Protein AF-A0A8T4R9Q6-F1 (afdb_monomer_lite)

Radius of gyration: 36.13 Å; chains: 1; bounding box: 85×81×86 Å

pLDDT: mean 73.88, std 20.67, range [33.75, 98.44]

Sequence (181 aa):
MKKTIVLLLLSLLLLTSIASAYPIKVMAPVNWEQKKWVVNLAQCSETDGGKNYFVRGTLALFDPLRSKQIHISDECTTSDGIPVRSCSGSNCGILEAYCGGTIGYTLDSNYLCPSGCKSGACLPENRKMSHLNACAGMCSTTQQTCELKCPSSRYVRGDCLTKCKSEGLKCRTMCPISARP

Structure (mmCIF, N/CA/C/O backbone):
data_AF-A0A8T4R9Q6-F1
#
_entry.id   AF-A0A8T4R9Q6-F1
#
loop_
_atom_site.group_PDB
_atom_site.id
_atom_site.type_symbol
_atom_site.label_atom_id
_atom_site.label_alt_id
_atom_site.label_comp_id
_atom_site.label_asym_id
_atom_site.label_entity_id
_atom_site.label_seq_id
_atom_site.pdbx_PDB_ins_code
_atom_site.Cartn_x
_atom_site.Cartn_y
_atom_site.Cartn_z
_atom_site.occupancy
_atom_site.B_iso_or_equiv
_atom_site.auth_seq_id
_atom_site.auth_comp_id
_atom_site.auth_asym_id
_atom_site.auth_atom_id
_atom_site.pdbx_PDB_model_num
ATOM 1 N N . MET A 1 1 ? 46.189 49.046 -48.411 1.00 61.66 1 MET A N 1
ATOM 2 C CA . MET A 1 1 ? 44.935 48.435 -48.913 1.00 61.66 1 MET A CA 1
ATOM 3 C C . MET A 1 1 ? 45.133 47.153 -49.725 1.00 61.66 1 MET A C 1
ATOM 5 O O . MET A 1 1 ? 44.418 46.202 -49.457 1.00 61.66 1 MET A O 1
ATOM 9 N N . LYS A 1 2 ? 46.095 47.049 -50.659 1.00 72.19 2 LYS A N 1
ATOM 10 C CA . LYS A 1 2 ? 46.236 45.836 -51.502 1.00 72.19 2 LYS A CA 1
ATOM 11 C C . LYS A 1 2 ? 46.629 44.548 -50.743 1.00 72.19 2 LYS A C 1
ATOM 13 O O . LYS A 1 2 ? 46.142 43.482 -51.086 1.00 72.19 2 LYS A O 1
ATOM 18 N N . LYS A 1 3 ? 47.446 44.633 -49.682 1.00 77.00 3 LYS A N 1
ATOM 19 C CA . LYS A 1 3 ? 47.889 43.455 -48.899 1.00 77.00 3 LYS A CA 1
ATOM 20 C C . LYS A 1 3 ? 46.781 42.837 -48.031 1.00 77.00 3 LYS A C 1
ATOM 22 O O . LYS A 1 3 ? 46.746 41.627 -47.856 1.00 77.00 3 LYS A O 1
ATOM 27 N N . THR A 1 4 ? 45.855 43.656 -47.533 1.00 82.88 4 THR A N 1
ATOM 28 C CA . THR A 1 4 ? 44.748 43.209 -46.674 1.00 82.88 4 THR A CA 1
ATOM 29 C C . THR A 1 4 ? 43.692 42.425 -47.456 1.00 82.88 4 THR A C 1
ATOM 31 O O . THR A 1 4 ? 43.155 41.449 -46.948 1.00 82.88 4 THR A O 1
ATOM 34 N N . ILE A 1 5 ? 43.450 42.797 -48.719 1.00 86.50 5 ILE A N 1
ATOM 35 C CA . ILE A 1 5 ? 42.515 42.088 -49.609 1.00 86.50 5 ILE A CA 1
ATOM 36 C C . ILE A 1 5 ? 43.054 40.696 -49.974 1.00 86.50 5 ILE A C 1
ATOM 38 O O . ILE A 1 5 ? 42.303 39.729 -49.973 1.00 86.50 5 ILE A O 1
ATOM 42 N N . VAL A 1 6 ? 44.364 40.569 -50.215 1.00 87.88 6 VAL A N 1
ATOM 43 C CA . VAL A 1 6 ? 44.997 39.275 -50.535 1.00 87.88 6 VAL A CA 1
ATOM 44 C C . VAL A 1 6 ? 44.910 38.296 -49.357 1.00 87.88 6 VAL A C 1
ATOM 46 O O . VAL A 1 6 ? 44.611 37.123 -49.561 1.00 87.88 6 VAL A O 1
ATOM 49 N N . LEU A 1 7 ? 45.091 38.778 -48.122 1.00 84.31 7 LEU A N 1
ATOM 50 C CA . LEU A 1 7 ? 44.941 37.959 -46.912 1.00 84.31 7 LEU A CA 1
ATOM 51 C C . LEU A 1 7 ? 43.495 37.488 -46.688 1.00 84.31 7 LEU A C 1
ATOM 53 O O . LEU A 1 7 ? 43.291 36.339 -46.305 1.00 84.31 7 LEU A O 1
ATOM 57 N N . LEU A 1 8 ? 42.503 38.338 -46.973 1.00 85.75 8 LEU A N 1
ATOM 58 C CA . LEU A 1 8 ? 41.085 37.970 -46.872 1.00 85.75 8 LEU A CA 1
ATOM 59 C C . LEU A 1 8 ? 40.654 36.959 -47.947 1.00 85.75 8 LEU A C 1
ATOM 61 O O . LEU A 1 8 ? 39.831 36.091 -47.677 1.00 85.75 8 LEU A O 1
ATOM 65 N N . LEU A 1 9 ? 41.220 37.032 -49.154 1.00 86.25 9 LEU A N 1
ATOM 66 C CA . LEU A 1 9 ? 40.933 36.054 -50.210 1.00 86.25 9 LEU A CA 1
ATOM 67 C C . LEU A 1 9 ? 41.574 34.687 -49.919 1.00 86.25 9 LEU A C 1
ATOM 69 O O . LEU A 1 9 ? 40.953 33.655 -50.166 1.00 86.25 9 LEU A O 1
ATOM 73 N N . LEU A 1 10 ? 42.778 34.664 -49.338 1.00 84.38 10 LEU A N 1
ATOM 74 C CA . LEU A 1 10 ? 43.451 33.425 -48.930 1.00 84.38 10 LEU A CA 1
ATOM 75 C C . LEU A 1 10 ? 42.734 32.715 -47.773 1.00 84.38 10 LEU A C 1
ATOM 77 O O . LEU A 1 10 ? 42.613 31.491 -47.799 1.00 84.38 10 LEU A O 1
ATOM 81 N N . SER A 1 11 ? 42.217 33.452 -46.784 1.00 81.50 11 SER A N 1
ATOM 82 C CA . SER A 1 11 ? 41.448 32.842 -45.691 1.00 81.50 11 SER A CA 1
ATOM 83 C C . SER A 1 11 ? 40.116 32.259 -46.175 1.00 81.50 11 SER A C 1
ATOM 85 O O . SER A 1 11 ? 39.726 31.179 -45.733 1.00 81.50 11 SER A O 1
ATOM 87 N N . LEU A 1 12 ? 39.452 32.906 -47.138 1.00 81.75 12 LEU A N 1
ATOM 88 C CA . LEU A 1 12 ? 38.204 32.410 -47.723 1.00 81.75 12 LEU A CA 1
ATOM 89 C C . LEU A 1 12 ? 38.413 31.126 -48.552 1.00 81.75 12 LEU A C 1
ATOM 91 O O . LEU A 1 12 ? 37.592 30.209 -48.503 1.00 81.75 12 LEU A O 1
ATOM 95 N N . LEU A 1 13 ? 39.537 31.018 -49.266 1.00 77.25 13 LEU A N 1
ATOM 96 C CA . LEU A 1 13 ? 39.900 29.810 -50.021 1.00 77.25 13 LEU A CA 1
ATOM 97 C C . LEU A 1 13 ? 40.244 28.620 -49.109 1.00 77.25 13 LEU A C 1
ATOM 99 O O . LEU A 1 13 ? 39.906 27.481 -49.429 1.00 77.25 13 LEU A O 1
ATOM 103 N N . LEU A 1 14 ? 40.847 28.868 -47.943 1.00 74.25 14 LEU A N 1
ATOM 104 C CA . LEU A 1 14 ? 41.122 27.815 -46.958 1.00 74.25 14 LEU A CA 1
ATOM 105 C C . LEU A 1 14 ? 39.841 27.278 -46.302 1.00 74.25 14 LEU A C 1
ATOM 107 O O . LEU A 1 14 ? 39.738 26.078 -46.062 1.00 74.25 14 LEU A O 1
ATOM 111 N N . LEU A 1 15 ? 38.840 28.130 -46.065 1.00 69.88 15 LEU A N 1
ATOM 112 C CA . LEU A 1 15 ? 37.571 27.707 -45.459 1.00 69.88 15 LEU A CA 1
ATOM 113 C C . LEU A 1 15 ? 36.703 26.863 -46.405 1.00 69.88 15 LEU A C 1
ATOM 115 O O . LEU A 1 15 ? 36.002 25.960 -45.953 1.00 69.88 15 LEU A O 1
ATOM 119 N N . THR A 1 16 ? 36.772 27.100 -47.716 1.00 66.19 16 THR A N 1
ATOM 120 C CA . THR A 1 16 ? 35.967 26.345 -48.697 1.00 66.19 16 THR A CA 1
ATOM 121 C C . THR A 1 16 ? 36.488 24.929 -48.965 1.00 66.19 16 THR A C 1
ATOM 123 O O . THR A 1 16 ? 35.706 24.070 -49.367 1.00 66.19 16 THR A O 1
ATOM 126 N N . SER A 1 17 ? 37.759 24.631 -48.667 1.00 62.22 17 SER A N 1
ATOM 127 C CA . SER A 1 17 ? 38.328 23.281 -48.847 1.00 62.22 17 SER A CA 1
ATOM 128 C C . SER A 1 17 ? 37.942 22.279 -47.749 1.00 62.22 17 SER A C 1
ATOM 130 O O . SER A 1 17 ? 38.074 21.076 -47.950 1.00 62.22 17 SER A O 1
ATOM 132 N N . ILE A 1 18 ? 37.448 22.735 -46.592 1.00 62.59 18 ILE A N 1
ATOM 133 C CA . ILE A 1 18 ? 37.135 21.848 -45.453 1.00 62.59 18 ILE A CA 1
ATOM 134 C C . ILE A 1 18 ? 35.724 21.236 -45.583 1.00 62.59 18 ILE A C 1
ATOM 136 O O . ILE A 1 18 ? 35.453 20.169 -45.036 1.00 62.59 18 ILE A O 1
ATOM 140 N N . ALA A 1 19 ? 34.823 21.858 -46.350 1.00 60.31 19 ALA A N 1
ATOM 141 C CA . ALA A 1 19 ? 33.429 21.416 -46.463 1.00 60.31 19 ALA A CA 1
ATOM 142 C C . ALA A 1 19 ? 33.213 20.204 -47.395 1.00 60.31 19 ALA A C 1
ATOM 144 O O . ALA A 1 19 ? 32.179 19.548 -47.302 1.00 60.31 19 ALA A O 1
ATOM 145 N N . SER A 1 20 ? 34.161 19.877 -48.280 1.00 62.22 20 SER A N 1
ATOM 146 C CA . SER A 1 20 ? 34.010 18.793 -49.266 1.00 62.22 20 SER A CA 1
ATOM 147 C C . SER A 1 20 ? 34.546 17.430 -48.806 1.00 62.22 20 SER A C 1
ATOM 149 O O . SER A 1 20 ? 34.313 16.430 -49.481 1.00 62.22 20 SER A O 1
ATOM 151 N N . ALA A 1 21 ? 35.232 17.358 -47.658 1.00 60.09 21 ALA A N 1
ATOM 152 C CA . ALA A 1 21 ? 35.882 16.132 -47.180 1.00 60.09 21 ALA A CA 1
ATOM 153 C C . ALA A 1 21 ? 35.006 15.249 -46.270 1.00 60.09 21 ALA A C 1
ATOM 155 O O . ALA A 1 21 ? 35.411 14.142 -45.915 1.00 60.09 21 ALA A O 1
ATOM 156 N N . TYR A 1 22 ? 33.803 15.698 -45.903 1.00 69.94 22 TYR A N 1
ATOM 157 C CA . TYR A 1 22 ? 32.900 14.936 -45.040 1.00 69.94 22 TYR A CA 1
ATOM 158 C C . TYR A 1 22 ? 31.642 14.552 -45.820 1.00 69.94 22 TYR A C 1
ATOM 160 O O . TYR A 1 22 ? 30.689 15.332 -45.857 1.00 69.94 22 TYR A O 1
ATOM 168 N N . PRO A 1 23 ? 31.591 13.365 -46.455 1.00 66.12 23 PRO A N 1
ATOM 169 C CA . PRO A 1 23 ? 30.324 12.855 -46.945 1.00 66.12 23 PRO A CA 1
ATOM 170 C C . PRO A 1 23 ? 29.392 12.703 -45.741 1.00 66.12 23 PRO A C 1
ATOM 172 O O . PRO A 1 23 ? 29.643 11.898 -44.840 1.00 66.12 23 PRO A O 1
ATOM 175 N N . ILE A 1 24 ? 28.318 13.492 -45.719 1.00 66.62 24 ILE A N 1
ATOM 176 C CA . ILE A 1 24 ? 27.193 13.281 -44.814 1.00 66.62 24 ILE A CA 1
ATOM 177 C C . ILE A 1 24 ? 26.659 11.896 -45.170 1.00 66.62 24 ILE A C 1
ATOM 179 O O . ILE A 1 24 ? 25.981 11.720 -46.182 1.00 66.62 24 ILE A O 1
ATOM 183 N N . LYS A 1 25 ? 27.018 10.883 -44.375 1.00 67.06 25 LYS A N 1
ATOM 184 C CA . LYS A 1 25 ? 26.355 9.583 -44.428 1.00 67.06 25 LYS A CA 1
ATOM 185 C C . LYS A 1 25 ? 24.905 9.846 -44.055 1.00 67.06 25 LYS A C 1
ATOM 187 O O . LYS A 1 25 ? 24.584 9.976 -42.878 1.00 67.06 25 LYS A O 1
ATOM 192 N N . VAL A 1 26 ? 24.054 9.978 -45.068 1.00 67.81 26 VAL A N 1
ATOM 193 C CA . VAL A 1 26 ? 22.606 9.978 -44.901 1.00 67.81 26 VA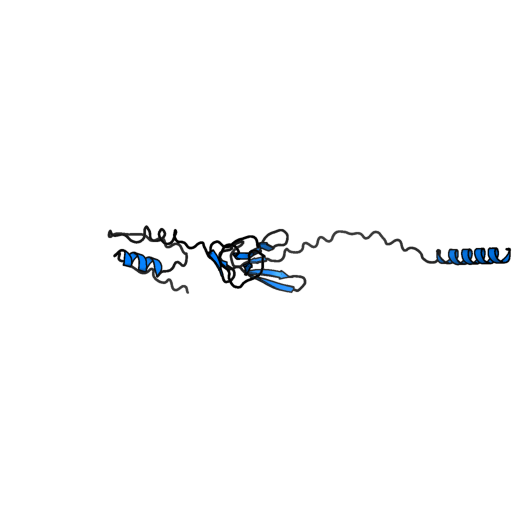L A CA 1
ATOM 194 C C . VAL A 1 26 ? 22.285 8.641 -44.253 1.00 67.81 26 VAL A C 1
ATOM 196 O O . VAL A 1 26 ? 22.422 7.584 -44.870 1.00 67.81 26 VAL A O 1
ATOM 199 N N . MET A 1 27 ? 22.002 8.686 -42.955 1.00 69.56 27 MET A N 1
ATOM 200 C CA . MET A 1 27 ? 21.636 7.508 -42.188 1.00 69.56 27 MET A CA 1
ATOM 201 C C . MET A 1 27 ? 20.382 6.935 -42.846 1.00 69.56 27 MET A C 1
ATOM 203 O O . MET A 1 27 ? 19.404 7.655 -43.049 1.00 69.56 27 MET A O 1
ATOM 207 N N . ALA A 1 28 ? 20.448 5.665 -43.246 1.00 69.19 28 ALA A N 1
ATOM 208 C CA . ALA A 1 28 ? 19.307 4.959 -43.807 1.00 69.19 28 ALA A CA 1
ATOM 209 C C . ALA A 1 28 ? 18.096 5.093 -42.862 1.00 69.19 28 ALA A C 1
ATOM 211 O O . ALA A 1 28 ? 18.291 5.136 -41.641 1.00 69.19 28 ALA A O 1
ATOM 212 N N . PRO A 1 29 ? 16.859 5.165 -43.390 1.00 65.62 29 PRO A N 1
ATOM 213 C CA . PRO A 1 29 ? 15.669 5.233 -42.557 1.00 65.62 29 PRO A CA 1
ATOM 214 C C . PRO A 1 29 ? 15.658 4.026 -41.621 1.00 65.62 29 PRO A C 1
ATOM 216 O O . PRO A 1 29 ? 15.641 2.875 -42.059 1.00 65.62 29 PRO A O 1
ATOM 219 N N . VAL A 1 30 ? 15.717 4.301 -40.320 1.00 67.19 30 VAL A N 1
ATOM 220 C CA . VAL A 1 30 ? 15.567 3.282 -39.286 1.00 67.19 30 VAL A CA 1
ATOM 221 C C . VAL A 1 30 ? 14.165 2.703 -39.451 1.00 67.19 30 VAL A C 1
ATOM 223 O O . VAL A 1 30 ? 13.176 3.387 -39.185 1.00 67.19 30 VAL A O 1
ATOM 226 N N . ASN A 1 31 ? 14.077 1.462 -39.937 1.00 61.94 31 ASN A N 1
ATOM 227 C CA . ASN A 1 31 ? 12.830 0.711 -39.944 1.00 61.94 31 ASN A CA 1
ATOM 228 C C . ASN A 1 31 ? 12.472 0.410 -38.484 1.00 61.94 31 ASN A C 1
ATOM 230 O O . ASN A 1 31 ? 13.067 -0.459 -37.850 1.00 61.94 31 ASN A O 1
ATOM 234 N N . TRP A 1 32 ? 11.559 1.203 -37.933 1.00 57.88 32 TRP A N 1
ATOM 235 C CA . TRP A 1 32 ? 11.181 1.192 -36.528 1.00 57.88 32 TRP A CA 1
ATOM 236 C C . TRP A 1 32 ? 10.149 0.124 -36.195 1.00 57.88 32 TRP A C 1
ATOM 238 O O . TRP A 1 32 ? 9.505 0.305 -35.167 1.00 57.88 32 TRP A O 1
ATOM 248 N N . GLU A 1 33 ? 9.979 -0.937 -37.008 1.00 62.50 33 GLU A N 1
ATOM 249 C CA . GLU A 1 33 ? 9.033 -2.032 -36.737 1.00 62.50 33 GLU A CA 1
ATOM 250 C C . GLU A 1 33 ? 8.965 -2.293 -35.238 1.00 62.50 33 GLU A C 1
ATOM 252 O O . GLU A 1 33 ? 9.907 -2.790 -34.612 1.00 62.50 33 GLU A O 1
ATOM 257 N N . GLN A 1 34 ? 7.873 -1.793 -34.655 1.00 61.44 34 GLN A N 1
ATOM 258 C CA . GLN A 1 34 ? 7.709 -1.689 -33.224 1.00 61.44 34 GLN A CA 1
ATOM 259 C C . GLN A 1 34 ? 7.610 -3.114 -32.743 1.00 61.44 34 GLN A C 1
ATOM 261 O O . GLN A 1 34 ? 6.545 -3.730 -32.788 1.00 61.44 34 GLN A O 1
ATOM 266 N N . LYS A 1 35 ? 8.742 -3.648 -32.294 1.00 54.97 35 LYS A N 1
ATOM 267 C CA . LYS A 1 35 ? 8.787 -4.864 -31.511 1.00 54.97 35 LYS A CA 1
ATOM 268 C C . LYS A 1 35 ? 8.026 -4.530 -30.239 1.00 54.97 35 LYS A C 1
ATOM 270 O O . LYS A 1 35 ? 8.579 -4.00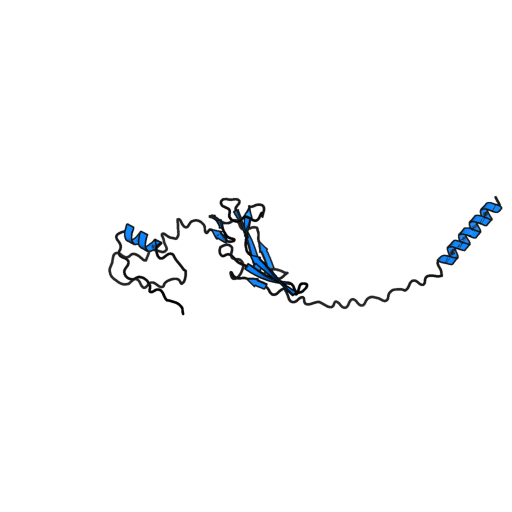6 -29.276 1.00 54.97 35 LYS A O 1
ATOM 275 N N . LYS A 1 36 ? 6.708 -4.724 -30.307 1.00 54.66 36 LYS A N 1
ATOM 276 C CA . LYS A 1 36 ? 5.771 -4.595 -29.209 1.00 54.66 36 LYS A CA 1
ATOM 277 C C . LYS A 1 36 ? 6.197 -5.669 -28.235 1.00 54.66 36 LYS A C 1
ATOM 279 O O . LYS A 1 36 ? 5.799 -6.824 -28.350 1.00 54.66 36 LYS A O 1
ATOM 284 N N . TRP A 1 37 ? 7.091 -5.296 -27.331 1.00 57.41 37 TRP A N 1
ATOM 285 C CA . TRP A 1 37 ? 7.370 -6.083 -26.156 1.00 57.41 37 TRP A CA 1
ATOM 286 C C . TRP A 1 37 ? 6.040 -6.149 -25.427 1.00 57.41 37 TRP A C 1
ATOM 288 O O . TRP A 1 37 ? 5.615 -5.189 -24.786 1.00 57.41 37 TRP A O 1
ATOM 298 N N . VAL A 1 38 ? 5.323 -7.254 -25.621 1.00 60.16 38 VAL A N 1
ATOM 299 C CA . VAL A 1 38 ? 4.270 -7.661 -24.708 1.00 60.16 38 VAL A CA 1
ATOM 300 C C . VAL A 1 38 ? 5.023 -7.929 -23.418 1.00 60.16 38 VAL A C 1
ATOM 302 O O . VAL A 1 38 ? 5.556 -9.015 -23.204 1.00 60.16 38 VAL A O 1
ATOM 305 N N . VAL A 1 39 ? 5.204 -6.872 -22.627 1.00 61.09 39 VAL A N 1
ATOM 306 C CA . VAL A 1 39 ? 5.662 -6.994 -21.256 1.00 61.09 39 VAL A CA 1
ATOM 307 C C . VAL A 1 39 ? 4.587 -7.860 -20.633 1.00 61.09 39 VAL A C 1
ATOM 309 O O . VAL A 1 39 ? 3.444 -7.420 -20.514 1.00 61.09 39 VAL A O 1
ATOM 312 N N . ASN A 1 40 ? 4.908 -9.129 -20.376 1.00 63.22 40 A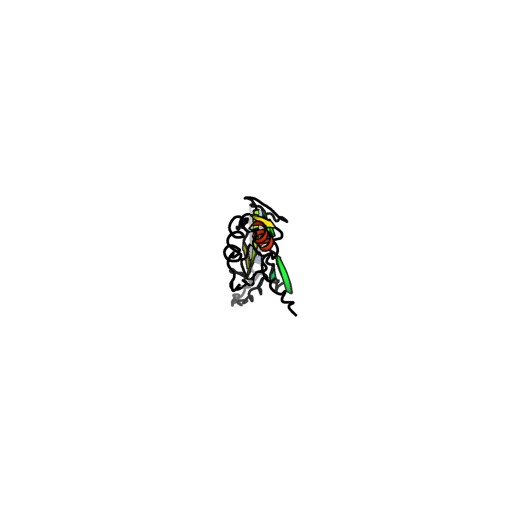SN A N 1
ATOM 313 C CA . ASN A 1 40 ? 4.047 -9.961 -19.556 1.00 63.22 40 ASN A CA 1
ATOM 314 C C . ASN A 1 40 ? 3.860 -9.164 -18.273 1.00 63.22 40 ASN A C 1
ATOM 316 O O . ASN A 1 40 ? 4.836 -8.913 -17.562 1.00 63.22 40 ASN A O 1
ATOM 320 N N . LEU A 1 41 ? 2.640 -8.653 -18.093 1.00 64.81 41 LEU A N 1
ATOM 321 C CA . LEU A 1 41 ? 2.264 -7.808 -16.974 1.00 64.81 41 LEU A CA 1
ATOM 322 C C . LEU A 1 41 ? 2.792 -8.494 -15.717 1.00 64.81 41 LEU A C 1
ATOM 324 O O . LEU A 1 41 ? 2.588 -9.703 -15.575 1.00 64.81 41 LEU A O 1
ATOM 328 N N . ALA A 1 42 ? 3.545 -7.756 -14.895 1.00 66.81 42 ALA A N 1
ATOM 329 C CA . ALA A 1 42 ? 4.209 -8.307 -13.722 1.00 66.81 42 ALA A CA 1
ATOM 330 C C . ALA A 1 42 ? 3.225 -9.217 -12.985 1.00 66.81 42 ALA A C 1
ATOM 332 O O . ALA A 1 42 ? 2.126 -8.782 -12.636 1.00 66.81 42 ALA A O 1
ATOM 333 N N . GLN A 1 43 ? 3.586 -10.496 -12.841 1.00 87.50 43 GLN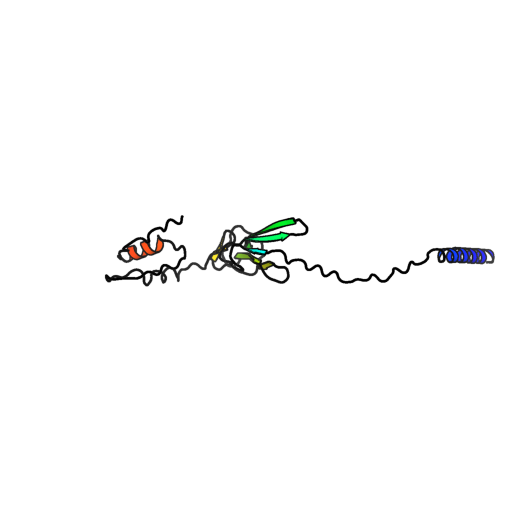 A N 1
ATOM 334 C CA . GLN A 1 43 ? 2.721 -11.457 -12.178 1.00 87.50 43 GLN A CA 1
ATOM 335 C C . GLN A 1 43 ? 2.478 -10.934 -10.766 1.00 87.50 43 GLN A C 1
ATOM 337 O O . GLN A 1 43 ? 3.418 -10.783 -9.982 1.00 87.50 43 GLN A O 1
ATOM 342 N N . CYS A 1 44 ? 1.224 -10.588 -10.506 1.00 90.56 44 CYS A N 1
ATOM 343 C CA . CYS A 1 44 ? 0.794 -9.975 -9.271 1.00 90.56 44 CYS A CA 1
ATOM 344 C C . CYS A 1 44 ? -0.015 -10.993 -8.477 1.00 90.56 44 CYS A C 1
ATOM 346 O O . CYS A 1 44 ? -0.882 -11.675 -9.026 1.00 90.56 44 CYS A O 1
ATOM 348 N N . SER A 1 45 ? 0.289 -11.110 -7.190 1.00 93.25 45 SER A N 1
ATOM 349 C CA . SER A 1 45 ? -0.504 -11.884 -6.235 1.00 93.25 45 SER A CA 1
ATOM 350 C C . SER A 1 45 ? -0.582 -11.140 -4.909 1.00 93.25 45 SER A C 1
ATOM 352 O O . SER A 1 45 ? 0.342 -10.407 -4.565 1.00 93.25 45 SER A O 1
ATOM 354 N N . GLU A 1 46 ? -1.667 -11.333 -4.170 1.00 92.69 46 GLU A N 1
ATOM 355 C CA . GLU A 1 46 ? -1.932 -10.662 -2.895 1.00 92.69 46 GLU A CA 1
ATOM 356 C C . GLU A 1 46 ? -2.540 -11.646 -1.885 1.00 92.69 46 GLU A C 1
ATOM 358 O O . GLU A 1 46 ? -3.130 -12.662 -2.265 1.00 92.69 46 GLU A O 1
ATOM 363 N N . THR A 1 47 ? -2.353 -11.393 -0.589 1.00 96.62 47 THR A N 1
ATOM 364 C CA . THR A 1 47 ? -2.709 -12.347 0.482 1.00 96.62 47 THR A CA 1
ATOM 365 C C . THR A 1 47 ? -4.114 -12.166 1.057 1.00 96.62 47 THR A C 1
ATOM 367 O O . THR A 1 47 ? -4.594 -13.032 1.787 1.00 96.62 47 THR A O 1
ATOM 370 N N . ASP A 1 48 ? -4.758 -11.047 0.765 1.00 93.19 48 ASP A N 1
ATOM 371 C CA . ASP A 1 48 ? -6.034 -10.572 1.312 1.00 93.19 48 ASP A CA 1
ATOM 372 C C . ASP A 1 48 ? -7.172 -10.525 0.277 1.00 93.19 48 ASP A C 1
ATOM 374 O O . ASP A 1 48 ? -8.322 -10.261 0.638 1.00 93.19 48 ASP A O 1
ATOM 378 N N . GLY A 1 49 ? -6.875 -10.899 -0.971 1.00 92.31 49 GLY A N 1
ATOM 379 C CA . GLY A 1 49 ? -7.860 -11.126 -2.029 1.00 92.31 49 GLY A CA 1
ATOM 380 C C . GLY A 1 49 ? -8.315 -9.864 -2.756 1.00 92.31 49 GLY A C 1
ATOM 381 O O . GLY A 1 49 ? -9.416 -9.859 -3.312 1.00 92.31 49 GLY A O 1
ATOM 382 N N . GLY A 1 50 ? -7.508 -8.810 -2.727 1.00 92.12 50 GLY A N 1
ATOM 383 C CA . GLY A 1 50 ? -7.778 -7.552 -3.403 1.00 92.12 50 GLY A CA 1
ATOM 384 C C . GLY A 1 50 ? -7.653 -6.404 -2.435 1.00 92.12 50 GLY A C 1
ATOM 385 O O . GLY A 1 50 ? -7.111 -6.522 -1.350 1.00 92.12 50 GLY A O 1
ATOM 386 N N . LYS A 1 51 ? -8.278 -5.302 -2.821 1.00 94.88 51 LYS A N 1
ATOM 387 C CA . LYS A 1 51 ? -8.421 -4.119 -1.987 1.00 94.88 51 LYS A CA 1
ATOM 388 C C . LYS A 1 51 ? -9.214 -4.429 -0.701 1.00 94.88 51 LYS A C 1
ATOM 390 O O . LYS A 1 51 ? -10.446 -4.524 -0.755 1.00 94.88 51 LYS A O 1
ATOM 395 N N . ASN A 1 52 ? -8.537 -4.559 0.439 1.00 96.06 52 ASN A N 1
ATOM 396 C CA . ASN A 1 52 ? -9.092 -4.921 1.741 1.00 96.06 52 ASN A CA 1
ATOM 397 C C . ASN A 1 52 ? -8.389 -4.235 2.930 1.00 96.06 52 ASN A C 1
ATOM 399 O O . ASN A 1 52 ? -7.651 -4.834 3.705 1.00 96.06 52 ASN A O 1
ATOM 403 N N . TYR A 1 53 ? -8.840 -3.023 3.235 1.00 97.06 53 TYR A N 1
ATOM 404 C CA . TYR A 1 53 ? -8.288 -2.192 4.309 1.00 97.06 53 TYR A CA 1
ATOM 405 C C . TYR A 1 53 ? -8.333 -2.772 5.736 1.00 97.06 53 TYR A C 1
ATOM 407 O O . TYR A 1 53 ? -7.744 -2.197 6.650 1.00 97.06 53 TYR A O 1
ATOM 415 N N . PHE A 1 54 ? -9.091 -3.842 5.990 1.00 96.19 54 PHE A N 1
ATOM 416 C CA . PHE A 1 54 ? -9.307 -4.396 7.337 1.00 96.19 54 PHE A CA 1
ATOM 417 C C . PHE A 1 54 ? -8.529 -5.689 7.597 1.00 96.19 54 PHE A C 1
ATOM 419 O O . PHE A 1 54 ? -8.565 -6.219 8.713 1.00 96.19 54 PHE A O 1
ATOM 426 N N . VAL A 1 55 ? -7.832 -6.212 6.593 1.00 96.50 55 VAL A N 1
ATOM 427 C CA . VAL A 1 55 ? -6.985 -7.397 6.696 1.00 96.50 55 VAL A CA 1
ATOM 428 C C . VAL A 1 55 ? -5.646 -7.025 6.103 1.00 96.50 55 VAL A C 1
ATOM 430 O O . VAL A 1 55 ? -5.597 -6.634 4.957 1.00 96.50 55 VAL A O 1
ATOM 433 N N . ARG A 1 56 ? -4.559 -7.185 6.860 1.00 96.38 56 ARG A N 1
ATOM 434 C CA . ARG A 1 56 ? -3.231 -6.886 6.326 1.00 96.38 56 ARG A CA 1
ATOM 435 C C . ARG A 1 56 ? -2.936 -7.761 5.102 1.00 96.38 56 ARG A C 1
ATOM 437 O O . ARG A 1 56 ? -2.745 -8.975 5.246 1.00 96.38 56 ARG A O 1
ATOM 444 N N . GLY A 1 57 ? -2.820 -7.121 3.954 1.00 96.75 57 GLY A N 1
ATOM 445 C CA . GLY A 1 57 ? -2.366 -7.637 2.684 1.00 96.75 57 GLY A CA 1
ATOM 446 C C . GLY A 1 57 ? -0.851 -7.601 2.528 1.00 96.75 57 GLY A C 1
ATOM 447 O O . GLY A 1 57 ? -0.083 -6.964 3.264 1.00 96.75 57 GLY A O 1
ATOM 448 N N . THR A 1 58 ? -0.375 -8.393 1.578 1.00 97.19 58 THR A N 1
ATOM 449 C CA . THR A 1 58 ? 0.987 -8.336 1.059 1.00 97.19 58 THR A CA 1
ATOM 450 C C . THR A 1 58 ? 0.947 -8.652 -0.417 1.00 97.19 58 THR A C 1
ATOM 452 O O . THR A 1 58 ? 0.698 -9.785 -0.827 1.00 97.19 58 THR A O 1
ATOM 455 N N . LEU A 1 59 ? 1.241 -7.626 -1.195 1.00 95.75 59 LEU A N 1
ATOM 456 C CA . LEU A 1 59 ? 1.458 -7.682 -2.617 1.00 95.75 59 LEU A CA 1
ATOM 457 C C . LEU A 1 59 ? 2.791 -8.369 -2.909 1.00 95.75 59 LEU A C 1
ATOM 459 O O . LEU A 1 59 ? 3.821 -8.038 -2.321 1.00 95.75 59 LEU A O 1
ATOM 463 N N . ALA A 1 60 ? 2.782 -9.296 -3.851 1.00 94.81 60 ALA A N 1
ATOM 464 C CA . ALA A 1 60 ? 3.948 -9.954 -4.410 1.00 94.81 60 ALA A CA 1
ATOM 465 C C . ALA A 1 60 ? 4.016 -9.654 -5.911 1.00 94.81 60 ALA A C 1
ATOM 467 O O . ALA A 1 60 ? 3.125 -10.048 -6.665 1.00 94.81 60 ALA A O 1
ATOM 468 N N . LEU A 1 61 ? 5.095 -8.990 -6.330 1.00 92.12 61 LEU A N 1
ATOM 469 C CA . LEU A 1 61 ? 5.374 -8.604 -7.713 1.00 92.12 61 LEU A CA 1
ATOM 470 C C . LEU A 1 61 ? 6.653 -9.272 -8.205 1.00 92.12 61 LEU A C 1
ATOM 472 O O . LEU A 1 61 ? 7.649 -9.309 -7.483 1.00 92.12 61 LEU A O 1
ATOM 476 N N . PHE A 1 62 ? 6.663 -9.744 -9.448 1.00 89.31 62 PHE A N 1
ATOM 477 C CA . PHE A 1 62 ? 7.894 -10.187 -10.103 1.00 89.31 62 PHE A CA 1
ATOM 478 C C . PHE A 1 62 ? 8.514 -9.054 -10.932 1.00 89.31 62 PHE A C 1
ATOM 480 O O . PHE A 1 62 ? 7.888 -8.563 -11.870 1.00 89.31 62 PHE A O 1
ATOM 487 N N . ASP A 1 63 ? 9.747 -8.656 -10.605 1.00 85.31 63 ASP A N 1
ATOM 488 C CA . ASP A 1 63 ? 10.554 -7.722 -11.396 1.00 85.31 63 ASP A CA 1
ATOM 489 C C . ASP A 1 63 ? 11.405 -8.513 -12.408 1.00 85.31 63 ASP A C 1
ATOM 491 O O . ASP A 1 63 ? 12.396 -9.143 -12.012 1.00 85.31 63 ASP A O 1
ATOM 495 N N . PRO A 1 64 ? 11.061 -8.490 -13.711 1.00 83.00 64 PRO A N 1
ATOM 496 C CA . PRO A 1 64 ? 11.790 -9.243 -14.725 1.00 83.00 64 PRO A CA 1
ATOM 497 C C . PRO A 1 64 ? 13.187 -8.675 -14.998 1.00 83.00 64 PRO A C 1
ATOM 499 O O . PRO A 1 64 ? 14.075 -9.429 -15.391 1.00 83.00 64 PRO A O 1
ATOM 502 N N . LEU A 1 65 ? 13.420 -7.376 -14.768 1.00 85.88 65 LEU A N 1
ATOM 503 C CA . LEU A 1 65 ? 14.726 -6.749 -14.996 1.00 85.88 65 LEU A CA 1
ATOM 504 C C . LEU A 1 65 ? 15.742 -7.206 -13.953 1.00 85.88 65 LEU A C 1
ATOM 506 O O . LEU A 1 65 ? 16.922 -7.366 -14.256 1.00 85.88 65 LEU A O 1
ATOM 510 N N . ARG A 1 66 ? 15.278 -7.425 -12.721 1.00 86.62 66 ARG A N 1
ATOM 511 C CA . ARG A 1 66 ? 16.111 -7.890 -11.605 1.00 86.62 66 ARG A CA 1
ATOM 512 C C . ARG A 1 66 ? 15.984 -9.385 -11.337 1.00 86.62 66 ARG A C 1
ATOM 514 O O . ARG A 1 66 ? 16.694 -9.889 -10.471 1.00 86.62 66 ARG A O 1
ATOM 521 N N . SER A 1 67 ? 15.091 -10.078 -12.049 1.00 88.44 67 SER A N 1
ATOM 522 C CA . SER A 1 67 ? 14.726 -11.480 -11.798 1.00 88.44 67 SER A CA 1
ATOM 523 C C . SER A 1 67 ? 14.430 -11.741 -10.314 1.00 88.44 67 SER A C 1
ATOM 525 O O . SER A 1 67 ? 14.910 -12.712 -9.730 1.00 88.44 67 SER A O 1
ATOM 527 N N . LYS A 1 68 ? 13.688 -10.829 -9.672 1.00 92.25 68 LYS A N 1
ATOM 528 C CA . LYS A 1 68 ? 13.480 -10.820 -8.218 1.00 92.25 68 LYS A CA 1
ATOM 529 C C . LYS A 1 68 ? 12.019 -10.563 -7.862 1.00 92.25 68 LYS A C 1
ATOM 531 O O . LYS A 1 68 ? 11.360 -9.737 -8.485 1.00 92.25 68 LYS A O 1
ATOM 536 N N . GLN A 1 69 ? 11.547 -11.227 -6.809 1.00 92.75 69 GLN A N 1
ATOM 537 C CA . GLN A 1 69 ? 10.250 -10.940 -6.205 1.00 92.75 69 GLN A CA 1
ATOM 538 C C . GLN A 1 69 ? 10.344 -9.741 -5.248 1.00 92.75 69 GLN A C 1
ATOM 540 O O . GLN A 1 69 ? 11.233 -9.665 -4.394 1.00 92.75 69 GLN A O 1
ATOM 545 N N . ILE A 1 70 ? 9.429 -8.793 -5.411 1.00 92.75 70 ILE A N 1
ATOM 546 C CA . ILE A 1 70 ? 9.247 -7.616 -4.568 1.00 92.75 70 ILE A CA 1
ATOM 547 C C . ILE A 1 70 ? 7.983 -7.843 -3.746 1.00 92.75 70 ILE A C 1
ATOM 549 O O . ILE A 1 70 ? 6.953 -8.235 -4.292 1.00 92.75 70 ILE A O 1
ATOM 553 N N . HIS A 1 71 ? 8.071 -7.591 -2.443 1.00 95.38 71 HIS A N 1
ATOM 554 C CA . HIS A 1 71 ? 6.933 -7.667 -1.536 1.00 95.38 71 HIS A CA 1
ATOM 555 C C . HIS A 1 71 ? 6.608 -6.279 -0.998 1.00 95.38 71 HIS A C 1
ATOM 557 O O . HIS A 1 71 ? 7.513 -5.576 -0.546 1.00 95.38 71 HIS A O 1
ATOM 563 N N . ILE A 1 72 ? 5.335 -5.901 -1.040 1.00 95.50 72 ILE A N 1
ATOM 564 C CA . ILE A 1 72 ? 4.822 -4.641 -0.497 1.00 95.50 72 ILE A CA 1
ATOM 565 C C . ILE A 1 72 ? 3.660 -5.010 0.420 1.00 95.50 72 ILE A C 1
ATOM 567 O O . ILE A 1 72 ? 2.685 -5.591 -0.038 1.00 95.50 72 ILE A O 1
ATOM 571 N N . SER A 1 73 ? 3.790 -4.759 1.719 1.00 97.25 73 SER A N 1
ATOM 572 C CA . SER A 1 73 ? 2.686 -4.949 2.666 1.00 97.25 73 SER A CA 1
ATOM 573 C C . SER A 1 73 ? 1.900 -3.660 2.824 1.00 97.25 73 SER A C 1
ATOM 575 O O . SER A 1 73 ? 2.460 -2.581 2.634 1.00 97.25 73 SER A O 1
ATOM 577 N N . ASP A 1 74 ? 0.660 -3.782 3.282 1.00 98.00 74 ASP A N 1
ATOM 578 C CA . ASP A 1 74 ? -0.088 -2.613 3.723 1.00 98.00 74 ASP A CA 1
ATOM 579 C C . ASP A 1 74 ? 0.546 -2.002 4.967 1.00 98.00 74 ASP A C 1
ATOM 581 O O . ASP A 1 74 ? 1.057 -2.695 5.864 1.00 98.00 74 ASP A O 1
ATOM 585 N N . GLU A 1 75 ? 0.485 -0.680 5.036 1.00 98.12 75 GLU A N 1
ATOM 586 C CA . GLU A 1 75 ? 1.100 0.098 6.100 1.00 98.12 75 GLU A CA 1
ATOM 587 C C . GLU A 1 75 ? 0.121 1.127 6.646 1.00 98.12 75 GLU A C 1
ATOM 589 O O . GLU A 1 75 ? -0.639 1.751 5.914 1.00 98.12 75 GLU A O 1
ATOM 594 N N . CYS A 1 76 ? 0.142 1.331 7.962 1.00 98.44 76 CYS A N 1
ATOM 595 C CA . CYS A 1 76 ? -0.602 2.440 8.542 1.00 98.44 76 CYS A CA 1
ATOM 596 C C . CYS A 1 76 ? 0.097 3.747 8.185 1.00 98.44 76 CYS A C 1
ATOM 598 O O . CYS A 1 76 ? 1.324 3.820 8.239 1.00 98.44 76 CYS A O 1
ATOM 600 N N . THR A 1 77 ? -0.670 4.789 7.892 1.00 98.12 77 THR A N 1
ATOM 601 C CA . THR A 1 77 ? -0.127 6.101 7.539 1.00 98.12 77 THR A CA 1
ATOM 602 C C . THR A 1 77 ? -0.777 7.214 8.347 1.00 98.12 77 THR A C 1
ATOM 604 O O . THR A 1 77 ? -1.893 7.083 8.856 1.00 98.12 77 THR A O 1
ATOM 607 N N . THR A 1 78 ? -0.078 8.337 8.490 1.00 96.38 78 THR A N 1
ATOM 608 C CA . THR A 1 78 ? -0.737 9.598 8.849 1.00 96.38 78 THR A CA 1
ATOM 609 C C . THR A 1 78 ? -1.567 10.112 7.666 1.00 96.38 78 THR A C 1
ATOM 611 O O . THR A 1 78 ? -1.394 9.657 6.536 1.00 96.38 78 THR A O 1
ATOM 614 N N . SER A 1 79 ? -2.430 11.105 7.891 1.00 89.56 79 SER A N 1
ATOM 615 C CA . SER A 1 79 ? -3.147 11.819 6.816 1.00 89.56 79 SER A CA 1
ATOM 616 C C . SER A 1 79 ? -2.226 12.419 5.748 1.00 89.56 79 SER A C 1
ATOM 618 O O . SER A 1 79 ? -2.660 12.631 4.623 1.00 89.56 79 SER A O 1
ATOM 620 N N . ASP A 1 80 ? -0.958 12.658 6.089 1.00 91.56 80 ASP A N 1
ATOM 621 C CA . ASP A 1 80 ? 0.068 13.169 5.174 1.00 91.56 80 ASP A CA 1
ATOM 622 C C . ASP A 1 80 ? 0.797 12.042 4.413 1.00 91.56 80 ASP A C 1
ATOM 624 O O . ASP A 1 80 ? 1.790 12.286 3.731 1.00 91.56 80 ASP A O 1
ATOM 628 N N . GLY A 1 81 ? 0.345 10.791 4.557 1.00 93.25 81 GLY A N 1
ATOM 629 C CA . GLY A 1 81 ? 0.926 9.619 3.901 1.00 93.25 81 GLY A CA 1
ATOM 630 C C . GLY A 1 81 ? 2.213 9.096 4.546 1.00 93.25 81 GLY A C 1
ATOM 631 O O . GLY A 1 81 ? 2.893 8.270 3.943 1.00 93.25 81 GLY A O 1
ATOM 632 N N . ILE A 1 82 ? 2.571 9.545 5.755 1.00 95.62 82 ILE A N 1
ATOM 633 C CA . ILE A 1 82 ? 3.802 9.112 6.436 1.00 95.62 82 ILE A CA 1
ATOM 63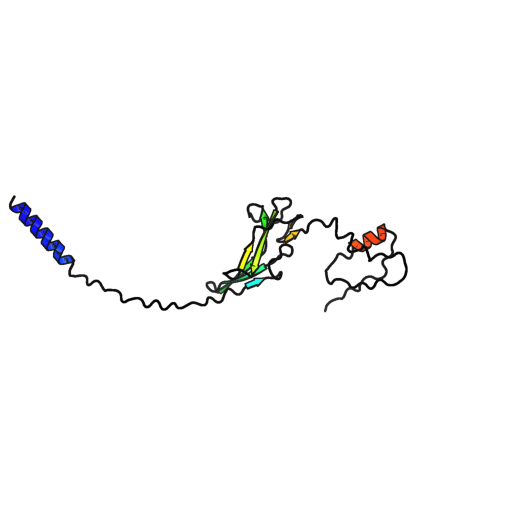4 C C . ILE A 1 82 ? 3.574 7.736 7.076 1.00 95.62 82 ILE A C 1
ATOM 636 O O . ILE A 1 82 ? 2.683 7.629 7.924 1.00 95.62 82 ILE A O 1
ATOM 640 N N . PRO A 1 83 ? 4.378 6.704 6.751 1.00 96.62 83 PRO A N 1
ATOM 641 C CA . PRO A 1 83 ? 4.259 5.391 7.373 1.00 96.62 83 PRO A CA 1
ATOM 642 C C . PRO A 1 83 ? 4.461 5.432 8.890 1.00 96.62 83 PRO A C 1
ATOM 644 O O . PRO A 1 83 ? 5.419 6.011 9.407 1.00 96.62 83 PRO A O 1
ATOM 647 N N . VAL A 1 84 ? 3.566 4.773 9.618 1.00 97.44 84 VAL A N 1
ATOM 648 C CA . VAL A 1 84 ? 3.585 4.636 11.075 1.00 97.44 84 VAL A CA 1
ATOM 649 C C . VAL A 1 84 ? 3.248 3.201 11.471 1.00 97.44 84 VAL A C 1
ATOM 651 O O . VAL A 1 84 ? 2.563 2.470 10.765 1.00 97.44 84 VAL A O 1
ATOM 654 N N . ARG A 1 85 ? 3.697 2.762 12.650 1.00 96.62 85 ARG A N 1
ATOM 655 C CA . ARG A 1 85 ? 3.367 1.413 13.151 1.00 96.62 85 ARG A CA 1
ATOM 656 C C . ARG A 1 85 ? 1.880 1.266 13.512 1.00 96.62 85 ARG A C 1
ATOM 658 O O . ARG A 1 85 ? 1.311 0.173 13.427 1.00 96.62 85 ARG A O 1
ATOM 665 N N . SER A 1 86 ? 1.283 2.356 13.981 1.00 97.19 86 SER A N 1
ATOM 666 C CA . SER A 1 86 ? -0.122 2.461 14.363 1.00 97.19 86 SER A CA 1
ATOM 667 C C . SER A 1 86 ? -0.517 3.926 14.512 1.00 97.19 86 SER A C 1
ATOM 669 O O . SER A 1 86 ? 0.325 4.746 14.879 1.00 97.19 86 SER A O 1
ATOM 671 N N . CYS A 1 87 ? -1.795 4.230 14.328 1.00 97.00 87 CYS A N 1
ATOM 672 C CA . CYS A 1 87 ? -2.367 5.549 14.576 1.00 97.00 87 CYS A CA 1
ATOM 673 C C . CYS A 1 87 ? -3.835 5.441 15.005 1.00 97.00 87 CYS A C 1
ATOM 675 O O . CYS A 1 87 ? -4.452 4.377 14.918 1.00 97.00 87 CYS A O 1
ATOM 677 N N . SER A 1 88 ? -4.397 6.551 15.472 1.00 95.12 88 SER A N 1
ATOM 678 C CA . SER A 1 88 ? -5.801 6.673 15.864 1.00 95.12 88 SER A CA 1
ATOM 679 C C . SER A 1 88 ? -6.313 8.083 15.590 1.00 95.12 88 SER A C 1
ATOM 681 O O . SER A 1 88 ? -5.522 9.022 15.528 1.00 95.12 88 SER A O 1
ATOM 683 N N . GLY A 1 89 ? -7.633 8.237 15.505 1.00 90.06 89 GLY A N 1
ATOM 684 C CA . GLY A 1 89 ? -8.277 9.527 15.256 1.00 90.06 89 GLY A CA 1
ATOM 685 C C . GLY A 1 89 ? -8.374 9.871 13.769 1.00 90.06 89 GLY A C 1
ATOM 686 O O . GLY A 1 89 ? -8.151 9.021 12.911 1.00 90.06 89 GLY A O 1
ATOM 687 N N . SER A 1 90 ? -8.718 11.126 13.476 1.00 90.56 90 SER A N 1
ATOM 688 C CA . SER A 1 90 ? -9.028 11.614 12.122 1.00 90.56 90 SER A CA 1
ATOM 689 C C . SER A 1 90 ? -7.848 11.596 11.152 1.00 90.56 90 SER A C 1
ATOM 691 O O . SER A 1 90 ? -8.055 11.567 9.945 1.00 90.56 90 SER A O 1
ATOM 693 N N . ASN A 1 91 ? -6.619 11.602 11.670 1.00 93.75 91 ASN A N 1
ATOM 694 C CA . ASN A 1 91 ? -5.399 11.693 10.864 1.00 93.75 91 ASN A CA 1
ATOM 695 C C . ASN A 1 91 ? -4.754 10.318 10.649 1.00 93.75 91 ASN A C 1
ATOM 697 O O . ASN A 1 91 ? -3.538 10.228 10.493 1.00 93.75 91 ASN A O 1
ATOM 701 N N . CYS A 1 92 ? -5.546 9.248 10.724 1.00 96.81 92 CYS A N 1
ATOM 702 C CA . CYS A 1 92 ? -5.062 7.883 10.614 1.00 96.81 92 CYS A CA 1
ATOM 703 C C . CYS A 1 92 ? -5.606 7.209 9.358 1.00 96.81 92 CYS A C 1
ATOM 705 O O . CYS A 1 92 ? -6.812 6.982 9.242 1.00 96.81 92 CYS A O 1
ATOM 707 N N . GLY A 1 93 ? -4.706 6.877 8.442 1.00 97.19 93 GLY A N 1
ATOM 708 C CA . GLY A 1 93 ? -5.008 6.193 7.196 1.00 97.19 93 GLY A CA 1
ATOM 709 C C . GLY A 1 93 ? -4.276 4.866 7.054 1.00 97.19 93 GLY A C 1
ATOM 710 O O . GLY A 1 93 ? -3.587 4.393 7.967 1.00 97.19 93 GLY A O 1
ATOM 711 N N . ILE A 1 94 ? -4.457 4.270 5.884 1.00 98.00 94 ILE A N 1
ATOM 712 C CA . ILE A 1 94 ? -3.751 3.077 5.433 1.00 98.00 94 ILE A CA 1
ATOM 713 C C . ILE A 1 94 ? -3.240 3.308 4.009 1.00 98.00 94 ILE A C 1
ATOM 715 O O . ILE A 1 94 ? -3.923 3.909 3.178 1.00 98.00 94 ILE A O 1
ATOM 719 N N . LEU A 1 95 ? -2.020 2.850 3.757 1.00 97.81 95 LEU A N 1
ATOM 720 C CA . LEU A 1 95 ? -1.465 2.649 2.432 1.00 97.81 95 LEU A CA 1
ATOM 721 C C . LEU A 1 95 ? -1.715 1.193 2.052 1.00 97.81 95 LEU A C 1
ATOM 723 O O . LEU A 1 95 ? -1.067 0.296 2.586 1.00 97.81 95 LEU A O 1
ATOM 727 N N . GLU A 1 96 ? -2.660 0.994 1.147 1.00 97.50 96 GLU A N 1
ATOM 728 C CA . GLU A 1 96 ? -3.076 -0.304 0.630 1.00 97.50 96 GLU A CA 1
ATOM 729 C C . GLU A 1 96 ? -2.286 -0.653 -0.634 1.00 97.50 96 GLU A C 1
ATOM 731 O O . GLU A 1 96 ? -2.242 0.154 -1.570 1.00 97.50 96 GLU A O 1
ATOM 736 N N . ALA A 1 97 ? -1.725 -1.858 -0.707 1.00 95.44 97 ALA A N 1
ATOM 737 C CA . ALA A 1 97 ? -1.051 -2.381 -1.889 1.00 95.44 97 ALA A CA 1
ATOM 738 C C . ALA A 1 97 ? -1.792 -3.605 -2.445 1.00 95.44 97 ALA A C 1
ATOM 740 O O . ALA A 1 97 ? -1.719 -4.690 -1.878 1.00 95.44 97 ALA A O 1
ATOM 741 N N . TYR A 1 98 ? -2.429 -3.453 -3.609 1.00 95.62 98 TYR A N 1
ATOM 742 C CA . TYR A 1 98 ? -3.261 -4.505 -4.207 1.00 95.62 98 TYR A CA 1
ATOM 743 C C . TYR A 1 98 ? -2.991 -4.698 -5.704 1.00 95.62 98 TYR A C 1
ATOM 745 O O . TYR A 1 98 ? -2.467 -3.813 -6.399 1.00 95.62 98 TYR A O 1
ATOM 753 N N . CYS A 1 99 ? -3.356 -5.870 -6.219 1.00 93.56 99 CYS A N 1
ATOM 754 C CA . CYS A 1 99 ? -3.257 -6.197 -7.637 1.00 93.56 99 CYS A CA 1
ATOM 755 C C . CYS A 1 99 ? -4.346 -5.478 -8.443 1.00 93.56 99 CYS A C 1
ATOM 757 O O . CYS A 1 99 ? -5.541 -5.648 -8.209 1.00 93.56 99 CYS A O 1
ATOM 759 N N . GLY A 1 100 ? -3.952 -4.681 -9.439 1.00 89.56 100 GLY A N 1
ATOM 760 C CA . GLY A 1 100 ? -4.898 -3.915 -10.254 1.00 89.56 100 GLY A CA 1
ATOM 761 C C . GLY A 1 100 ? -4.281 -2.747 -11.023 1.00 89.56 100 GLY A C 1
ATOM 762 O O . GLY A 1 100 ? -3.107 -2.427 -10.873 1.00 89.56 100 GLY A O 1
ATOM 763 N N . GLY A 1 101 ? -5.082 -2.087 -11.861 1.00 81.00 101 GLY A N 1
ATOM 764 C CA . GLY A 1 101 ? -4.650 -0.922 -12.642 1.00 81.00 101 GLY A CA 1
ATOM 765 C C . GLY A 1 101 ? -3.818 -1.258 -13.888 1.00 81.00 101 GLY A C 1
ATOM 766 O O . GLY A 1 101 ? -3.634 -2.415 -14.260 1.00 81.00 101 GLY A O 1
ATOM 767 N N . THR A 1 102 ? -3.324 -0.220 -14.566 1.00 74.75 102 THR A N 1
ATOM 768 C CA . THR A 1 102 ? -2.698 -0.325 -15.901 1.00 74.75 102 THR A CA 1
ATOM 769 C C . THR A 1 102 ? -1.346 -1.045 -15.894 1.00 74.75 102 THR A C 1
ATOM 771 O O . THR A 1 102 ? -0.938 -1.590 -16.916 1.00 74.75 102 THR A O 1
ATOM 774 N N . ILE A 1 103 ? -0.649 -1.054 -14.752 1.00 79.50 103 ILE A N 1
ATOM 775 C CA . ILE A 1 103 ? 0.689 -1.652 -14.595 1.00 79.50 103 ILE A CA 1
ATOM 776 C C . ILE A 1 103 ? 0.683 -2.960 -13.786 1.00 79.50 103 ILE A C 1
ATOM 778 O O . ILE A 1 103 ? 1.747 -3.510 -13.513 1.00 79.50 103 ILE A O 1
ATOM 782 N N . GLY A 1 104 ? -0.498 -3.466 -13.411 1.00 84.69 104 GLY A N 1
ATOM 783 C CA . GLY A 1 104 ? -0.667 -4.727 -12.678 1.00 84.69 104 GLY A CA 1
ATOM 784 C C . GLY A 1 104 ? -0.732 -4.601 -11.152 1.00 84.69 104 GLY A C 1
ATOM 785 O O . GLY A 1 104 ? -1.142 -5.559 -10.503 1.00 84.69 104 GLY A O 1
ATOM 786 N N . TYR A 1 105 ? -0.409 -3.439 -10.575 1.00 90.75 105 TYR A N 1
ATOM 787 C CA . TYR A 1 105 ? -0.641 -3.134 -9.158 1.00 90.75 105 TYR A CA 1
ATOM 788 C C . TYR A 1 105 ? -0.973 -1.659 -8.914 1.00 90.75 105 TYR A C 1
ATOM 790 O O . TYR A 1 105 ? -0.714 -0.799 -9.760 1.00 90.75 105 TYR A O 1
ATOM 798 N N . THR A 1 106 ? -1.544 -1.360 -7.747 1.00 92.50 106 THR A N 1
ATOM 799 C CA . THR A 1 106 ? -1.900 -0.003 -7.313 1.00 92.50 106 THR A CA 1
ATOM 800 C C . THR A 1 106 ? -1.580 0.196 -5.831 1.00 92.50 106 THR A C 1
ATOM 802 O O . THR A 1 106 ? -1.702 -0.734 -5.038 1.00 92.50 106 THR A O 1
ATOM 805 N N . LEU A 1 107 ? -1.178 1.421 -5.475 1.00 93.69 107 LEU A N 1
ATOM 806 C CA . LEU A 1 107 ? -1.061 1.885 -4.094 1.00 93.69 107 LEU A CA 1
ATOM 807 C C . LEU A 1 107 ? -2.188 2.888 -3.820 1.00 93.69 107 LEU A C 1
ATOM 809 O O . LEU A 1 107 ? -2.277 3.901 -4.514 1.00 93.69 107 LEU A O 1
ATOM 813 N N . ASP A 1 108 ? -3.053 2.610 -2.848 1.00 93.75 108 ASP A N 1
ATOM 814 C CA . ASP A 1 108 ? -4.127 3.516 -2.428 1.00 93.75 108 ASP A CA 1
ATOM 815 C C . ASP A 1 108 ? -3.840 4.054 -1.026 1.00 93.75 108 ASP A C 1
ATOM 817 O O . ASP A 1 108 ? -3.800 3.302 -0.059 1.00 93.75 108 ASP A O 1
ATOM 821 N N . SER A 1 109 ? -3.632 5.364 -0.924 1.00 92.50 109 SER A N 1
ATOM 822 C CA . SER A 1 109 ? -3.315 6.064 0.324 1.00 92.50 109 SER A CA 1
ATOM 823 C C . SER A 1 109 ? -4.462 6.934 0.843 1.00 92.50 109 SER A C 1
ATOM 825 O O . SER A 1 109 ? -4.271 7.695 1.788 1.00 92.50 109 SER A O 1
ATOM 827 N N . ASN A 1 110 ? -5.633 6.897 0.201 1.00 91.19 110 ASN A N 1
ATOM 828 C CA . ASN A 1 110 ? -6.720 7.840 0.482 1.00 91.19 110 ASN A CA 1
ATOM 829 C C . ASN A 1 110 ? -7.745 7.308 1.491 1.00 91.19 110 ASN A C 1
ATOM 831 O O . ASN A 1 110 ? -8.733 7.986 1.782 1.00 91.19 110 ASN A O 1
ATOM 835 N N . TYR A 1 111 ? -7.546 6.099 2.020 1.00 95.69 111 TYR A N 1
ATOM 836 C CA . TYR A 1 111 ? -8.486 5.500 2.956 1.00 95.69 111 TYR A CA 1
ATOM 837 C C . TYR A 1 111 ? -8.150 5.870 4.402 1.00 95.69 111 TYR A C 1
ATOM 839 O O . TYR A 1 111 ? -7.102 5.501 4.933 1.00 95.69 111 TYR A O 1
ATOM 847 N N . LEU A 1 112 ? -9.073 6.584 5.050 1.00 96.44 112 LEU A N 1
ATOM 848 C CA . LEU A 1 112 ? -9.004 6.902 6.475 1.00 96.44 112 LEU A CA 1
ATOM 849 C C . LEU A 1 112 ? -9.633 5.772 7.295 1.00 96.44 112 LEU A C 1
ATOM 851 O O . LEU A 1 112 ? -10.779 5.383 7.066 1.00 96.44 112 LEU A O 1
ATOM 855 N N . CYS A 1 113 ? -8.895 5.264 8.279 1.00 96.06 113 CYS A N 1
ATOM 856 C CA . CYS A 1 113 ? -9.351 4.147 9.092 1.00 96.06 113 CYS A CA 1
ATOM 857 C C . CYS A 1 113 ? -10.362 4.601 10.165 1.00 96.06 113 CYS A C 1
ATOM 859 O O . CYS A 1 113 ? -10.017 5.437 11.005 1.00 96.06 113 CYS A O 1
ATOM 861 N N . PRO A 1 114 ? -11.559 3.984 10.255 1.00 94.38 114 PRO A N 1
ATOM 862 C CA . PRO A 1 114 ? -12.637 4.447 11.140 1.00 94.38 114 PRO A CA 1
ATOM 863 C C . PRO A 1 114 ? -12.284 4.517 12.631 1.00 94.38 114 PRO A C 1
ATOM 865 O O . PRO A 1 114 ? -12.741 5.400 13.351 1.00 94.38 114 PRO A O 1
ATOM 868 N N . SER A 1 115 ? -11.491 3.569 13.133 1.00 94.19 115 SER A N 1
ATOM 869 C CA . SER A 1 115 ? -11.048 3.535 14.537 1.00 94.19 115 SER A CA 1
ATOM 870 C C . SER A 1 115 ? -9.531 3.513 14.684 1.00 94.19 115 SER A C 1
ATOM 872 O O . SER A 1 115 ? -9.002 3.121 15.723 1.00 94.19 115 SER A O 1
ATOM 874 N N . GLY A 1 116 ? -8.824 3.977 13.656 1.00 95.81 116 GLY A N 1
ATOM 875 C CA . GLY A 1 116 ? -7.372 3.933 13.589 1.00 95.81 116 GLY A CA 1
ATOM 876 C C . GLY A 1 116 ? -6.837 2.700 12.871 1.00 95.81 116 GLY A C 1
ATOM 877 O O . GLY A 1 116 ? -7.593 1.851 12.411 1.00 95.81 116 GLY A O 1
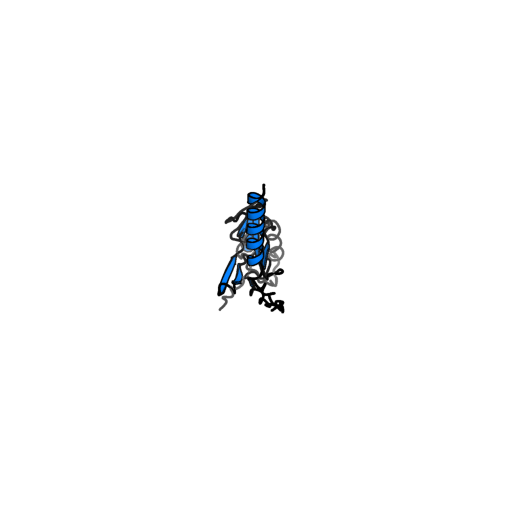ATOM 878 N N . CYS A 1 117 ? -5.520 2.606 12.775 1.00 97.88 117 CYS A N 1
ATOM 879 C CA . CYS A 1 117 ? -4.809 1.569 12.046 1.00 97.88 117 CYS A CA 1
ATOM 880 C C . CYS A 1 117 ? -3.779 0.932 12.965 1.00 97.88 117 CYS A C 1
ATOM 882 O O . CYS A 1 117 ? -3.100 1.617 13.742 1.00 97.88 117 CYS A O 1
ATOM 884 N N . LYS A 1 118 ? -3.637 -0.388 12.876 1.00 97.56 118 LYS A N 1
ATOM 885 C CA . LYS A 1 118 ? -2.626 -1.127 13.621 1.00 97.56 118 LYS A CA 1
ATOM 886 C C . LYS A 1 118 ? -2.101 -2.285 12.792 1.00 97.56 118 LYS A C 1
ATOM 888 O O . LYS A 1 118 ? -2.873 -3.097 12.301 1.00 97.56 118 LYS A O 1
ATOM 893 N N . SER A 1 119 ? -0.775 -2.398 12.715 1.00 96.19 119 SER A N 1
ATOM 894 C CA . SER A 1 119 ? -0.107 -3.529 12.058 1.00 96.19 119 SER A CA 1
ATOM 895 C C . SER A 1 119 ? -0.464 -3.695 10.573 1.00 96.19 119 SER A C 1
ATOM 897 O O . SER A 1 119 ? -0.455 -4.825 10.091 1.00 96.19 119 SER A O 1
ATOM 899 N N . GLY A 1 120 ? -0.722 -2.590 9.865 1.00 96.75 120 GLY A N 1
ATOM 900 C CA . GLY A 1 120 ? -1.075 -2.609 8.441 1.00 96.75 120 GLY A CA 1
ATOM 901 C C . GLY A 1 120 ? -2.523 -3.020 8.178 1.00 96.75 120 GLY A C 1
ATOM 902 O O . GLY A 1 120 ? -2.792 -3.660 7.179 1.00 96.75 120 GLY A O 1
ATOM 903 N N . ALA A 1 121 ? -3.440 -2.744 9.108 1.00 97.62 121 ALA A N 1
ATOM 904 C CA . ALA A 1 121 ? -4.871 -2.955 8.912 1.00 97.62 121 ALA A CA 1
ATOM 905 C C . ALA A 1 121 ? -5.672 -1.918 9.706 1.00 97.62 121 ALA A C 1
ATOM 907 O O . ALA A 1 121 ? -5.327 -1.582 10.850 1.00 97.62 121 ALA A O 1
ATOM 908 N N . CYS A 1 122 ? -6.764 -1.434 9.126 1.00 97.19 122 CYS A N 1
ATOM 909 C CA . CYS A 1 122 ? -7.718 -0.588 9.814 1.00 97.19 122 CYS A CA 1
ATOM 910 C C . CYS A 1 122 ? -8.434 -1.363 10.921 1.00 97.19 122 CYS A C 1
ATOM 912 O O . CYS A 1 122 ? -8.853 -2.512 10.776 1.00 97.19 122 CYS A O 1
ATOM 914 N N . LEU A 1 123 ? -8.622 -0.686 12.045 1.00 94.81 123 LEU A N 1
ATOM 915 C CA . LEU A 1 123 ? -9.471 -1.143 13.123 1.00 94.81 123 LEU A CA 1
ATOM 916 C C . LEU A 1 123 ? -10.926 -0.862 12.724 1.00 94.81 123 LEU A C 1
ATOM 918 O O . LEU A 1 123 ? -11.243 0.275 12.347 1.00 94.81 123 LEU A O 1
ATOM 922 N N . PRO A 1 124 ? -11.818 -1.868 12.796 1.00 89.62 124 PRO A N 1
ATOM 923 C CA . PRO A 1 124 ? -13.230 -1.650 12.533 1.00 89.62 124 PRO A CA 1
ATOM 924 C C . PRO A 1 124 ? -13.761 -0.620 13.522 1.00 89.62 124 PRO A C 1
ATOM 926 O O . PRO A 1 124 ? -13.324 -0.589 14.676 1.00 89.62 124 PRO A O 1
ATOM 929 N N . GLU A 1 125 ? -14.716 0.198 13.077 1.00 88.12 125 GLU A N 1
ATOM 930 C CA . GLU A 1 125 ? -15.398 1.120 13.975 1.00 88.12 125 GLU A CA 1
ATOM 931 C C . GLU A 1 125 ? -15.894 0.324 15.179 1.00 88.12 125 GLU A C 1
ATOM 933 O O . GLU A 1 125 ? -16.558 -0.704 14.990 1.00 88.12 125 GLU A O 1
ATOM 938 N N . ASN A 1 126 ? -15.469 0.719 16.390 1.00 67.06 126 ASN A N 1
ATOM 939 C CA . ASN A 1 126 ? -15.832 0.038 17.628 1.00 67.06 126 ASN A CA 1
ATOM 940 C C . ASN A 1 126 ? -17.293 -0.377 17.525 1.00 67.06 126 ASN A C 1
ATOM 942 O O . ASN A 1 126 ? -18.185 0.472 17.514 1.00 67.06 126 ASN A O 1
ATOM 946 N N . ARG A 1 127 ? -17.541 -1.686 17.433 1.00 52.66 127 ARG A N 1
ATOM 947 C CA . ARG A 1 127 ? -18.888 -2.239 17.398 1.00 52.66 127 ARG A CA 1
ATOM 948 C C . ARG A 1 127 ? -19.537 -2.076 18.760 1.00 52.66 127 ARG A C 1
ATOM 950 O O . ARG A 1 127 ? -19.876 -3.058 19.412 1.00 52.66 127 ARG A O 1
ATOM 957 N N . LYS A 1 128 ? -19.826 -0.840 19.155 1.00 48.31 128 LYS A N 1
ATOM 958 C CA . LYS A 1 128 ? -20.890 -0.585 20.114 1.00 48.31 128 LYS A CA 1
ATOM 959 C C . LYS A 1 128 ? -22.255 -1.030 19.558 1.00 48.31 128 LYS A C 1
ATOM 961 O O . LYS A 1 128 ? -23.186 -1.118 20.340 1.00 48.31 128 LYS A O 1
ATOM 966 N N . MET A 1 129 ? -22.367 -1.426 18.275 1.00 50.31 129 MET A N 1
ATOM 967 C CA . MET A 1 129 ? -23.645 -1.845 17.675 1.00 50.31 129 MET A CA 1
ATOM 968 C C . MET A 1 129 ? -23.665 -3.147 16.839 1.00 50.31 129 MET A C 1
ATOM 970 O O . MET A 1 129 ? -24.595 -3.348 16.066 1.00 50.31 129 MET A O 1
ATOM 974 N N . SER A 1 130 ? -22.714 -4.083 16.969 1.00 45.78 130 SER A N 1
ATOM 975 C CA . SER A 1 130 ? -22.948 -5.446 16.409 1.00 45.78 130 SER A CA 1
ATOM 976 C C . SER A 1 130 ? -22.468 -6.628 17.244 1.00 45.78 130 SER A C 1
ATOM 978 O O . SER A 1 130 ? -22.716 -7.768 16.863 1.00 45.78 130 SER A O 1
ATOM 980 N N . HIS A 1 131 ? -21.910 -6.401 18.436 1.00 45.59 131 HIS A N 1
ATOM 981 C CA . HIS A 1 131 ? -21.801 -7.477 19.430 1.00 45.59 131 HIS A CA 1
ATOM 982 C C . HIS A 1 131 ? -23.108 -7.675 20.223 1.00 45.59 131 HIS A C 1
ATOM 984 O O . HIS A 1 131 ? -23.360 -8.768 20.723 1.00 45.59 131 HIS A O 1
ATOM 990 N N . LEU A 1 132 ? -23.998 -6.670 20.279 1.00 47.97 132 LEU A N 1
ATOM 991 C CA . LEU A 1 132 ? -25.313 -6.823 20.916 1.00 47.97 132 LEU A CA 1
ATOM 992 C C . LEU A 1 132 ? -26.314 -7.611 20.062 1.00 47.97 132 LEU A C 1
ATOM 994 O O . LEU A 1 132 ? -27.069 -8.390 20.638 1.00 47.97 132 LEU A O 1
ATOM 998 N N . ASN A 1 133 ? -26.249 -7.496 18.729 1.00 48.97 133 ASN A N 1
ATOM 999 C CA . ASN A 1 133 ? -27.206 -8.150 17.827 1.00 48.97 133 ASN A CA 1
ATOM 1000 C C . ASN A 1 133 ? -26.753 -9.529 17.317 1.00 48.97 133 ASN A C 1
ATOM 1002 O O . ASN A 1 133 ? -27.591 -10.305 16.875 1.00 48.97 133 ASN A O 1
ATOM 1006 N N . ALA A 1 134 ? -25.466 -9.886 17.431 1.00 48.78 134 ALA A N 1
ATOM 1007 C CA . ALA A 1 134 ? -24.992 -11.227 17.065 1.00 48.78 134 ALA A CA 1
ATOM 1008 C C . ALA A 1 134 ? -25.400 -12.308 18.086 1.00 48.78 134 ALA A C 1
ATOM 1010 O O . ALA A 1 134 ? -25.693 -13.432 17.694 1.00 48.78 134 ALA A O 1
ATOM 1011 N N . CYS A 1 135 ? -25.482 -11.970 19.382 1.00 48.47 135 CYS A N 1
ATOM 1012 C CA . CYS A 1 135 ? -26.023 -12.888 20.395 1.00 48.47 135 CYS A CA 1
ATOM 1013 C C . CYS A 1 135 ? -27.555 -12.705 20.602 1.00 48.47 135 CYS A C 1
ATOM 1015 O O . CYS A 1 135 ? -28.138 -13.448 21.388 1.00 48.47 135 CYS A O 1
ATOM 1017 N N . ALA A 1 136 ? -28.225 -11.756 19.919 1.00 47.66 136 ALA A N 1
ATOM 1018 C CA . ALA A 1 136 ? -29.643 -11.396 20.145 1.00 47.66 136 ALA A CA 1
ATOM 1019 C C . ALA A 1 136 ? -30.681 -12.457 19.712 1.00 47.66 136 ALA A C 1
ATOM 1021 O O . ALA A 1 136 ? -31.878 -12.230 19.832 1.00 47.66 136 ALA A O 1
ATOM 1022 N N . GLY A 1 137 ? -30.241 -13.633 19.265 1.00 51.47 137 GLY A N 1
ATOM 1023 C CA . GLY A 1 137 ? -31.090 -14.816 19.078 1.00 51.47 137 GLY A CA 1
ATOM 1024 C C . GLY A 1 137 ? -30.500 -16.095 19.680 1.00 51.47 137 GLY A C 1
ATOM 1025 O O . GLY A 1 137 ? -30.984 -17.185 19.390 1.00 51.47 137 GLY A O 1
ATOM 1026 N N . MET A 1 138 ? -29.421 -15.993 20.470 1.00 51.25 138 MET A N 1
ATOM 1027 C CA . MET A 1 138 ? -28.659 -17.156 20.953 1.00 51.25 138 MET A CA 1
ATOM 1028 C C . MET A 1 138 ? -28.902 -17.499 22.426 1.00 51.25 138 MET A C 1
ATOM 1030 O O . MET A 1 138 ? -28.584 -18.614 22.837 1.00 51.25 138 MET A O 1
ATOM 1034 N N . CYS A 1 139 ? -29.450 -16.582 23.227 1.00 46.03 139 CYS A N 1
ATOM 1035 C CA . CYS A 1 139 ? -29.862 -16.891 24.593 1.00 46.03 139 CYS A CA 1
ATOM 1036 C C . CYS A 1 139 ? -31.411 -16.944 24.623 1.00 46.03 139 CYS A C 1
ATOM 1038 O O . CYS A 1 139 ? -32.068 -15.923 24.446 1.00 46.03 139 CYS A O 1
ATOM 1040 N N . SER A 1 140 ? -31.993 -18.137 24.802 1.00 50.78 140 SER A N 1
ATOM 1041 C CA . SER A 1 140 ? -33.443 -18.343 24.978 1.00 50.78 140 SER A CA 1
ATOM 1042 C C . SER A 1 140 ? -33.745 -18.781 26.413 1.00 50.78 140 SER A C 1
ATOM 1044 O O . SER A 1 140 ? -33.007 -19.580 26.992 1.00 50.78 140 SER A O 1
ATOM 1046 N N . THR A 1 141 ? -34.836 -18.268 26.985 1.00 53.09 141 THR A N 1
ATOM 1047 C CA . THR A 1 141 ? -35.388 -18.672 28.292 1.00 53.09 141 THR A CA 1
ATOM 1048 C C . THR A 1 141 ? -36.243 -19.935 28.208 1.00 53.09 141 THR A C 1
ATOM 1050 O O . THR A 1 141 ? -36.595 -20.514 29.234 1.00 53.09 141 THR A O 1
ATOM 1053 N N . THR A 1 142 ? -36.578 -20.383 26.999 1.00 50.66 142 THR A N 1
ATOM 1054 C CA . THR A 1 142 ? -37.498 -21.493 26.756 1.00 50.66 142 THR A CA 1
ATOM 1055 C C . THR A 1 142 ? -36.725 -22.684 26.208 1.00 50.66 142 THR A C 1
ATOM 1057 O O . THR A 1 142 ? -36.055 -22.611 25.178 1.00 50.66 142 THR A O 1
ATOM 1060 N N . GLN A 1 143 ? -36.796 -23.808 26.916 1.00 50.06 143 GLN A N 1
ATOM 1061 C CA . GLN A 1 143 ? -36.376 -25.096 26.381 1.00 50.06 143 GLN A CA 1
ATOM 1062 C C . GLN A 1 143 ? -37.162 -25.384 25.093 1.00 50.06 143 GLN A C 1
ATOM 1064 O O . GLN A 1 143 ? -38.316 -25.774 25.173 1.00 50.06 143 GLN A O 1
ATOM 1069 N N . GLN A 1 144 ? -36.546 -25.197 23.926 1.00 41.69 144 GLN A N 1
ATOM 1070 C CA . GLN A 1 144 ? -36.206 -26.262 22.972 1.00 41.69 144 GLN A CA 1
ATOM 1071 C C . GLN A 1 144 ? -35.813 -25.671 21.608 1.00 41.69 144 GLN A C 1
ATOM 1073 O O . GLN A 1 144 ? -36.577 -24.979 20.949 1.00 41.69 144 GLN A O 1
ATOM 1078 N N . THR A 1 145 ? -34.574 -26.012 21.237 1.00 35.56 145 THR A N 1
ATOM 1079 C CA . THR A 1 145 ? -33.939 -25.975 19.908 1.00 35.56 145 THR A CA 1
ATOM 1080 C C . THR A 1 145 ? -33.711 -24.613 19.244 1.00 35.56 145 THR A C 1
ATOM 1082 O O . THR A 1 145 ? -34.516 -24.141 18.451 1.00 35.56 145 THR A O 1
ATOM 1085 N N . CYS A 1 146 ? -32.512 -24.056 19.465 1.00 37.62 146 CYS A N 1
ATOM 1086 C CA . CYS A 1 146 ? -31.862 -23.164 18.503 1.00 37.62 146 CYS A CA 1
ATOM 1087 C C . CYS A 1 146 ? -30.904 -24.001 17.637 1.00 37.62 146 CYS A C 1
ATOM 1089 O O . CYS A 1 146 ? -29.868 -24.451 18.130 1.00 37.62 146 CYS A O 1
ATOM 1091 N N . GLU A 1 147 ? -31.218 -24.210 16.358 1.00 39.78 147 GLU A N 1
ATOM 1092 C CA . GLU A 1 147 ? -30.228 -24.680 15.383 1.00 39.78 147 GLU A CA 1
ATOM 1093 C C . GLU A 1 147 ? -29.279 -23.527 15.047 1.00 39.78 147 GLU A C 1
ATOM 1095 O O . GLU A 1 147 ? -29.598 -22.609 14.291 1.00 39.78 147 GLU A O 1
ATOM 1100 N N . LEU A 1 148 ? -28.086 -23.552 15.633 1.00 45.31 148 LEU A N 1
ATOM 1101 C CA . LEU A 1 148 ? -27.033 -22.611 15.283 1.00 45.31 148 LEU A CA 1
ATOM 1102 C C . LEU A 1 148 ? -26.357 -23.051 13.983 1.00 45.31 148 LEU A C 1
ATOM 1104 O O . LEU A 1 148 ? -25.472 -23.905 13.991 1.00 45.31 148 LEU A O 1
ATOM 1108 N N . LYS A 1 149 ? -26.699 -22.402 12.866 1.00 40.94 149 LYS A N 1
ATOM 1109 C CA . LYS A 1 149 ? -25.768 -22.286 11.736 1.00 40.94 149 LYS A CA 1
ATOM 1110 C C . LYS A 1 149 ? -24.641 -21.357 12.174 1.00 40.94 149 LYS A C 1
ATOM 1112 O O . LYS A 1 149 ? -24.791 -20.141 12.131 1.00 40.94 149 LYS A O 1
ATOM 1117 N N . CYS A 1 150 ? -23.529 -21.913 12.648 1.00 40.50 150 CYS A N 1
ATOM 1118 C CA . CYS A 1 150 ? -22.341 -21.123 12.947 1.00 40.50 150 CYS A CA 1
ATOM 1119 C C . CYS A 1 150 ? -21.859 -20.437 11.656 1.00 40.50 150 CYS A C 1
ATOM 1121 O O . CYS A 1 150 ? -21.456 -21.149 10.730 1.00 40.50 150 CYS A O 1
ATOM 1123 N N . PRO A 1 151 ? -21.853 -19.093 11.555 1.00 44.56 151 PRO A N 1
ATOM 1124 C CA . PRO A 1 151 ? -21.068 -18.454 10.516 1.00 44.56 151 PRO A CA 1
ATOM 1125 C C . PRO A 1 151 ? -19.608 -18.837 10.766 1.00 44.56 151 PRO A C 1
ATOM 1127 O O . PRO A 1 151 ? -19.113 -18.758 11.889 1.00 44.56 151 PRO A O 1
ATOM 1130 N N . SER A 1 152 ? -18.924 -19.280 9.717 1.00 43.53 152 SER A N 1
ATOM 1131 C CA . SER A 1 152 ? -17.538 -19.773 9.693 1.00 43.53 152 SER A CA 1
ATOM 1132 C C . SER A 1 152 ? -16.478 -18.763 10.167 1.00 43.53 152 SER A C 1
ATOM 1134 O O . SER A 1 152 ? -15.276 -19.012 10.066 1.00 43.53 152 SER A O 1
ATOM 1136 N N . SER A 1 153 ? -16.892 -17.618 10.700 1.00 44.28 153 SER A N 1
ATOM 1137 C CA . SER A 1 153 ? -16.022 -16.574 11.202 1.00 44.28 153 SER A CA 1
ATOM 1138 C C . SER A 1 153 ? -15.663 -16.808 12.667 1.00 44.28 153 SER A C 1
ATOM 1140 O O . SER A 1 153 ? -16.516 -16.992 13.530 1.00 44.28 153 SER A O 1
ATOM 1142 N N . ARG A 1 154 ? -14.359 -16.734 12.903 1.00 47.66 154 ARG A N 1
ATOM 1143 C CA . ARG A 1 154 ? -13.549 -16.888 14.115 1.00 47.66 154 ARG A CA 1
ATOM 1144 C C . ARG A 1 154 ? -13.948 -15.945 15.281 1.00 47.66 154 ARG A C 1
ATOM 1146 O O . ARG A 1 154 ? -13.105 -15.220 15.796 1.00 47.66 154 ARG A O 1
ATOM 1153 N N . TYR A 1 155 ? -15.222 -15.908 15.676 1.00 46.50 155 TYR A N 1
ATOM 1154 C CA . TYR A 1 155 ? -15.733 -15.005 16.714 1.00 46.50 155 TYR A CA 1
ATOM 1155 C C . TYR A 1 155 ? -15.522 -15.538 18.131 1.00 46.50 155 TYR A C 1
ATOM 1157 O O . TYR A 1 155 ? -15.608 -16.734 18.410 1.00 46.50 155 TYR A O 1
ATOM 1165 N N . VAL A 1 156 ? -15.214 -14.593 19.017 1.00 48.31 156 VAL A N 1
ATOM 1166 C CA . VAL A 1 156 ? -14.704 -14.768 20.376 1.00 48.31 156 VAL A CA 1
ATOM 1167 C C . VAL A 1 156 ? -15.704 -15.532 21.247 1.00 48.31 156 VAL A C 1
ATOM 1169 O O . VAL A 1 156 ? -16.693 -14.992 21.735 1.00 48.31 156 VAL A O 1
ATOM 1172 N N . ARG A 1 157 ? -15.395 -16.812 21.485 1.00 49.88 157 ARG A N 1
ATOM 1173 C CA . ARG A 1 157 ? -16.113 -17.746 22.374 1.00 49.88 157 ARG A CA 1
ATOM 1174 C C . ARG A 1 157 ? -16.370 -17.176 23.782 1.00 49.88 157 ARG A C 1
ATOM 1176 O O . ARG A 1 157 ? -17.291 -17.628 24.450 1.00 49.88 157 ARG A O 1
ATOM 1183 N N . GLY A 1 158 ? -15.562 -16.212 24.233 1.00 52.09 158 GLY A N 1
ATOM 1184 C CA . GLY A 1 158 ? -15.662 -15.592 25.560 1.00 52.09 158 GLY A CA 1
ATOM 1185 C C . GLY A 1 158 ? -16.767 -14.538 25.709 1.00 52.09 158 GLY A C 1
ATOM 1186 O O . GLY A 1 158 ? -17.350 -14.419 26.788 1.00 52.09 158 GLY A O 1
ATOM 1187 N N . ASP A 1 159 ? -17.113 -13.821 24.638 1.00 55.47 159 ASP A N 1
ATOM 1188 C CA . ASP A 1 159 ? -17.944 -12.615 24.758 1.00 55.47 159 ASP A CA 1
ATOM 1189 C C . ASP A 1 159 ? -19.437 -12.948 24.906 1.00 55.47 159 ASP A C 1
ATOM 1191 O O . ASP A 1 159 ? -20.097 -12.426 25.807 1.00 55.47 159 ASP A O 1
ATOM 1195 N N . CYS A 1 160 ? -19.979 -13.889 24.116 1.00 51.69 160 CYS A N 1
ATOM 1196 C CA . CYS A 1 160 ? -21.381 -14.307 24.292 1.00 51.69 160 CYS A CA 1
ATOM 1197 C C . CYS A 1 160 ? -21.596 -15.089 25.610 1.00 51.69 160 CYS A C 1
ATOM 1199 O O . CYS A 1 160 ? -22.674 -15.014 26.197 1.00 51.69 160 CYS A O 1
ATOM 1201 N N . LEU A 1 161 ? -20.576 -15.796 26.119 1.00 56.62 161 LEU A N 1
ATOM 1202 C CA . LEU A 1 161 ? -20.639 -16.533 27.393 1.00 56.62 161 LEU A CA 1
ATOM 1203 C C . LEU A 1 161 ? -20.789 -15.590 28.593 1.00 56.62 161 LEU A C 1
ATOM 1205 O O . LEU A 1 161 ? -21.539 -15.877 29.527 1.00 56.62 161 LEU A O 1
ATOM 1209 N N . THR A 1 162 ? -20.089 -14.457 28.551 1.00 58.91 162 THR A N 1
ATOM 1210 C CA . THR A 1 162 ? -20.156 -13.427 29.592 1.00 58.91 162 THR A CA 1
ATOM 1211 C C . THR A 1 162 ? -21.525 -12.745 29.592 1.00 58.91 162 THR A C 1
ATOM 1213 O O . THR A 1 162 ? -22.112 -12.571 30.658 1.00 58.91 162 THR A O 1
ATOM 1216 N N . LYS A 1 163 ? -22.089 -12.470 28.405 1.00 59.66 163 LYS A N 1
ATOM 1217 C CA . LYS A 1 163 ? -23.423 -11.869 28.255 1.00 59.66 163 LYS A CA 1
ATOM 1218 C C . LYS A 1 163 ? -24.561 -12.784 28.725 1.00 59.66 163 LYS A C 1
ATOM 1220 O O . LYS A 1 163 ? -25.372 -12.358 29.542 1.00 59.66 163 LYS A O 1
ATOM 1225 N N . CYS A 1 164 ? -24.608 -14.051 28.291 1.00 53.28 164 CYS A N 1
ATOM 1226 C CA . CYS A 1 164 ? -25.673 -14.946 28.767 1.00 53.28 164 CYS A CA 1
ATOM 1227 C C . CYS A 1 164 ? -25.570 -15.157 30.300 1.00 53.28 164 CYS A C 1
ATOM 1229 O O . CYS A 1 164 ? -26.598 -15.229 30.967 1.00 53.28 164 CYS A O 1
ATOM 1231 N N . LYS A 1 165 ? -24.359 -15.171 30.895 1.00 61.94 165 LYS A N 1
ATOM 1232 C CA . LYS A 1 165 ? -24.189 -15.221 32.363 1.00 61.94 165 LYS A CA 1
ATOM 1233 C C . LYS A 1 165 ? -24.727 -13.979 33.073 1.00 61.94 165 LYS A C 1
ATOM 1235 O O . LYS A 1 165 ? -25.392 -14.135 34.093 1.00 61.94 165 LYS A O 1
ATOM 1240 N N . SER A 1 166 ? -24.461 -12.775 32.557 1.00 65.00 166 SER A N 1
ATOM 1241 C CA . SER A 1 166 ? -24.999 -11.538 33.146 1.00 65.00 166 SER A CA 1
ATOM 1242 C C . SER A 1 166 ? -26.525 -11.454 33.064 1.00 65.00 166 SER A C 1
ATOM 1244 O O . SER A 1 166 ? -27.138 -10.793 33.892 1.00 65.00 166 SER A O 1
ATOM 1246 N N . GLU A 1 167 ? -27.137 -12.153 32.107 1.00 62.44 167 GLU A N 1
ATOM 1247 C CA . GLU A 1 167 ? -28.593 -12.212 31.918 1.00 62.44 167 GLU A CA 1
ATOM 1248 C C . GLU A 1 167 ? -29.249 -13.422 32.624 1.00 62.44 167 GLU A C 1
ATOM 1250 O O . GLU A 1 167 ? -30.447 -13.648 32.482 1.00 62.44 167 GLU A O 1
ATOM 1255 N N . GLY A 1 168 ? -28.493 -14.220 33.393 1.00 56.31 168 GLY A N 1
ATOM 1256 C CA . GLY A 1 168 ? -29.017 -15.397 34.105 1.00 56.31 168 GLY A CA 1
ATOM 1257 C C . GLY A 1 168 ? -29.347 -16.600 33.205 1.00 56.31 168 GLY A C 1
ATOM 1258 O O . GLY A 1 168 ? -30.003 -17.548 33.641 1.00 56.31 168 GLY A O 1
ATOM 1259 N N . LEU A 1 169 ? -28.882 -16.591 31.955 1.00 57.91 169 LEU A N 1
ATOM 1260 C CA . LEU A 1 169 ? -29.167 -17.594 30.931 1.00 57.91 169 LEU A CA 1
ATOM 1261 C C . LEU A 1 169 ? -28.054 -18.654 30.881 1.00 57.91 169 LEU A C 1
ATOM 1263 O O . LEU A 1 169 ? -26.863 -18.364 31.009 1.00 57.91 169 LEU A O 1
ATOM 1267 N N . LYS A 1 170 ? -28.432 -19.923 30.688 1.00 52.75 170 LYS A N 1
ATOM 1268 C CA . LYS A 1 170 ? -27.491 -21.056 30.639 1.00 52.75 170 LYS A CA 1
ATOM 1269 C C . LYS A 1 170 ? -27.166 -21.421 29.189 1.00 52.75 170 LYS A C 1
ATOM 1271 O O . LYS A 1 170 ? -28.032 -21.913 28.474 1.00 52.75 170 LYS A O 1
ATOM 1276 N N . CYS A 1 171 ? -25.909 -21.280 28.768 1.00 49.53 171 CYS A N 1
ATOM 1277 C CA . CYS A 1 171 ? -25.449 -21.859 27.502 1.00 49.53 171 CYS A CA 1
ATOM 1278 C C . CYS A 1 171 ? -25.309 -23.383 27.660 1.00 49.53 171 CYS A C 1
ATOM 1280 O O . CYS A 1 171 ? -24.447 -23.844 28.412 1.00 49.53 171 CYS A O 1
ATOM 1282 N N . ARG A 1 172 ? -26.127 -24.181 26.963 1.00 51.38 172 ARG A N 1
ATOM 1283 C CA . ARG A 1 172 ? -25.889 -25.628 26.839 1.00 51.38 172 ARG A CA 1
ATOM 1284 C C . ARG A 1 172 ? -25.061 -25.886 25.584 1.00 51.38 172 ARG A C 1
ATOM 1286 O O . ARG A 1 172 ? -25.400 -25.413 24.507 1.00 51.38 172 ARG A O 1
ATOM 1293 N N . THR A 1 173 ? -23.997 -26.664 25.765 1.00 48.19 173 THR A N 1
ATOM 1294 C CA . THR A 1 173 ? -23.068 -27.200 24.756 1.00 48.19 173 THR A CA 1
ATOM 1295 C C . THR A 1 173 ? -22.136 -26.205 24.060 1.00 48.19 173 THR A C 1
ATOM 1297 O O . THR A 1 173 ? -22.511 -25.388 23.227 1.00 48.19 173 THR A O 1
ATOM 1300 N N . MET A 1 174 ? -20.853 -26.345 24.401 1.00 43.16 174 MET A N 1
ATOM 1301 C CA . MET A 1 174 ? -19.726 -25.794 23.662 1.00 43.16 174 MET A CA 1
ATOM 1302 C C . MET A 1 174 ? -19.699 -26.428 22.265 1.00 43.16 174 MET A C 1
ATOM 1304 O O . MET A 1 174 ? -19.734 -27.653 22.165 1.00 43.16 174 MET A O 1
ATOM 1308 N N . CYS A 1 175 ? -19.587 -25.631 21.196 1.00 37.56 175 CYS A N 1
ATOM 1309 C CA . CYS A 1 175 ? -19.282 -26.182 19.873 1.00 37.56 175 CYS A CA 1
ATOM 1310 C C . CYS A 1 175 ? -17.987 -27.003 19.985 1.00 37.56 175 CYS A C 1
ATOM 1312 O O . CYS A 1 175 ? -17.009 -26.463 20.523 1.00 37.56 175 CYS A O 1
ATOM 1314 N N . PRO A 1 176 ? -17.957 -28.276 19.556 1.00 36.53 176 PRO A N 1
ATOM 1315 C CA . PRO A 1 176 ? -16.737 -29.061 19.587 1.00 36.53 176 PRO A CA 1
ATOM 1316 C C . PRO A 1 176 ? -15.677 -28.330 18.771 1.00 36.53 176 PRO A C 1
ATOM 1318 O O . PRO A 1 176 ? -15.941 -27.808 17.686 1.00 36.53 176 PRO A O 1
ATOM 1321 N N . ILE A 1 177 ? -14.477 -28.240 19.338 1.00 39.22 177 ILE A N 1
ATOM 1322 C CA . ILE A 1 177 ? -13.316 -27.771 18.599 1.00 39.22 177 ILE A CA 1
ATOM 1323 C C . ILE A 1 177 ? -13.106 -28.840 17.530 1.00 39.22 177 ILE A C 1
ATOM 1325 O O . ILE A 1 177 ? -12.664 -29.940 17.843 1.00 39.22 177 ILE A O 1
ATOM 1329 N N . SER A 1 178 ? -13.480 -28.547 16.286 1.00 40.16 178 SER A N 1
ATOM 1330 C CA . SER A 1 178 ? -12.946 -29.276 15.143 1.00 40.16 178 SER A CA 1
ATOM 1331 C C . SER A 1 178 ? -11.439 -29.043 15.181 1.00 40.16 178 SER A C 1
ATOM 1333 O O . SER A 1 178 ? -10.957 -28.031 14.668 1.00 40.16 178 SER A O 1
ATOM 1335 N N . ALA A 1 179 ? -10.705 -29.949 15.825 1.00 40.47 179 ALA A N 1
ATOM 1336 C CA . ALA A 1 179 ? -9.303 -30.163 15.530 1.00 40.47 179 ALA A CA 1
ATOM 1337 C C . ALA A 1 179 ? -9.246 -30.427 14.022 1.00 40.47 179 ALA A C 1
ATOM 1339 O O . ALA A 1 179 ? -9.754 -31.443 13.551 1.00 40.47 179 ALA A O 1
ATOM 1340 N N . ARG A 1 180 ? -8.782 -29.440 13.249 1.00 33.75 180 ARG A N 1
ATOM 1341 C CA . ARG A 1 180 ? -8.459 -29.704 11.849 1.00 33.75 180 ARG A CA 1
ATOM 1342 C C . ARG A 1 180 ? -7.175 -30.548 11.818 1.00 33.75 180 ARG A C 1
ATOM 1344 O O . ARG A 1 180 ? -6.342 -30.340 12.701 1.00 33.75 180 ARG A O 1
ATOM 1351 N N . PRO A 1 181 ? -7.085 -31.493 10.868 1.00 40.19 181 PRO A N 1
ATOM 1352 C CA . PRO A 1 181 ? -5.952 -32.402 10.707 1.00 40.19 181 PRO A CA 1
ATOM 1353 C C . PRO A 1 181 ? -4.638 -31.668 10.437 1.00 40.19 181 PRO A C 1
ATOM 1355 O O . PRO A 1 181 ? -4.693 -30.545 9.878 1.00 40.19 181 PRO A O 1
#

Foldseek 3Di:
DVVVVVVVVVVVVVVVVVVPPDDPPPPPPPPCPPPPPPVVQFDWDKDPQFDAQADKMKIWTQDPVVRDIDIDIKFKAFLVRHGDQKDADQRIWIFDWGQDDDRGIDTDTNGHAQGIDHRRHHDHNPPPPDVCVVCVPVFDPDDDDDPDPDDPDPDDPPSSVVVCVVVVTDDPDDDDPPPDD

Secondary structure (DSSP, 8-state):
-HHHHHHHHHHHHHHHTSTTS-----PPP--------------EE-SSSSS-TTS--EEEEEETTTTEEEEEE-EEEETT--EESEE-STTEEEEEEEE-STTSEEEEEEEEPBTBEESSSBPPP--TTTHHHHSTTT--SSSS-------SS---HHHHHHHHHHTT-----PPP-----